Protein AF-A0A3M0XH48-F1 (afdb_monomer)

Radius of gyration: 13.97 Å; Cα contacts (8 Å, |Δi|>4):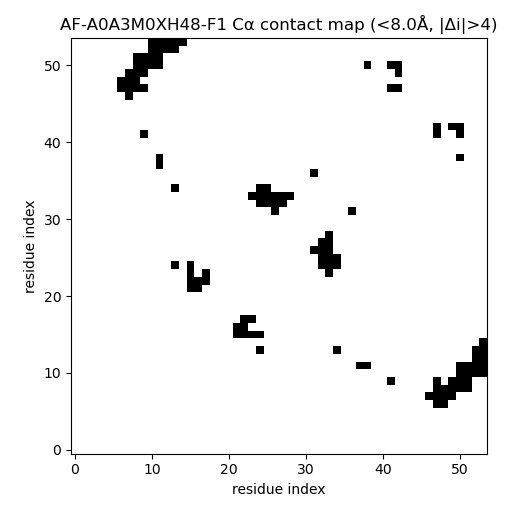 6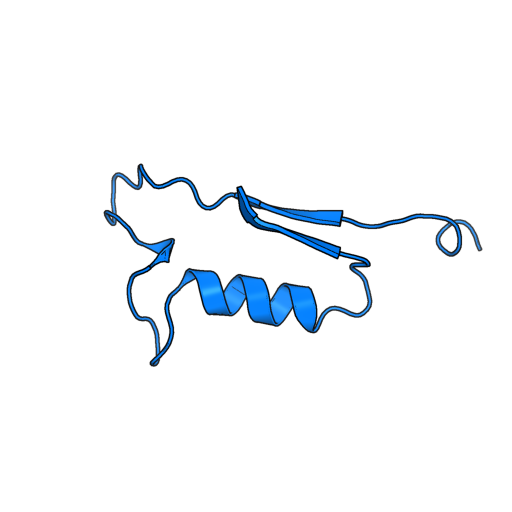1; chains: 1; bounding box: 32×14×42 Å

pLDDT: mean 92.0, std 9.37, range [53.72, 98.19]

Structure (mmCIF, N/CA/C/O backbone):
data_AF-A0A3M0XH48-F1
#
_entry.id   AF-A0A3M0XH48-F1
#
loop_
_atom_site.group_PDB
_atom_site.id
_atom_site.type_symbol
_atom_site.label_atom_id
_atom_site.label_alt_id
_atom_site.label_comp_id
_atom_site.label_asym_id
_atom_site.label_entity_id
_atom_site.label_seq_id
_atom_site.pdbx_PDB_ins_code
_atom_site.Cartn_x
_atom_site.Cartn_y
_atom_site.Cartn_z
_atom_site.occupancy
_atom_site.B_iso_or_equiv
_atom_site.auth_seq_id
_atom_site.auth_comp_id
_atom_site.auth_asym_id
_atom_site.auth_atom_id
_atom_site.pdbx_PDB_model_num
ATOM 1 N N . MET A 1 1 ? 14.245 7.573 -24.512 1.00 53.72 1 MET A N 1
ATOM 2 C CA . MET A 1 1 ? 14.522 6.132 -24.706 1.00 53.72 1 MET A CA 1
ATOM 3 C C . MET A 1 1 ? 14.945 5.394 -23.428 1.00 53.72 1 MET A C 1
ATOM 5 O O . MET A 1 1 ? 14.553 4.253 -23.278 1.00 53.72 1 MET A O 1
ATOM 9 N N . GLY A 1 2 ? 15.687 5.994 -22.481 1.00 63.84 2 GLY A N 1
ATOM 10 C CA . GLY A 1 2 ? 16.297 5.261 -21.345 1.00 63.84 2 GLY A CA 1
ATOM 11 C C . GLY A 1 2 ? 15.403 4.832 -20.165 1.00 63.84 2 GLY A C 1
ATOM 12 O O . GLY A 1 2 ? 15.941 4.454 -19.127 1.00 63.84 2 GLY A O 1
ATOM 13 N N . TYR A 1 3 ? 14.074 4.925 -20.281 1.00 63.84 3 TYR A N 1
ATOM 14 C CA . TYR A 1 3 ? 13.128 4.523 -19.225 1.00 63.84 3 TYR A CA 1
ATOM 15 C C . TYR A 1 3 ? 12.328 3.258 -19.553 1.00 63.84 3 TYR A C 1
ATOM 17 O O . TYR A 1 3 ? 11.727 2.698 -18.650 1.00 63.84 3 TYR A O 1
ATOM 25 N N . LEU A 1 4 ? 12.342 2.794 -20.808 1.00 69.06 4 LEU A N 1
ATOM 26 C CA . LEU A 1 4 ? 11.579 1.612 -21.232 1.00 69.06 4 LEU A CA 1
ATOM 27 C C . LEU A 1 4 ? 12.144 0.294 -20.670 1.00 69.06 4 LEU A C 1
ATOM 29 O O . LEU A 1 4 ? 11.422 -0.686 -20.587 1.00 69.06 4 LEU A O 1
ATOM 33 N N . GLU A 1 5 ? 13.413 0.292 -20.256 1.00 83.12 5 GLU A N 1
ATOM 34 C CA . GLU A 1 5 ? 14.124 -0.863 -19.679 1.00 83.12 5 GLU A CA 1
ATOM 35 C C . GLU A 1 5 ? 14.164 -0.829 -18.136 1.00 83.12 5 GLU A C 1
ATOM 37 O O . GLU A 1 5 ? 14.828 -1.650 -17.507 1.00 83.12 5 GLU A O 1
ATOM 42 N N . LYS A 1 6 ? 13.532 0.166 -17.496 1.00 89.06 6 LYS A N 1
ATOM 43 C CA . LYS A 1 6 ? 13.596 0.343 -16.038 1.00 89.06 6 LYS A CA 1
ATOM 44 C C . LYS A 1 6 ? 12.287 -0.071 -15.391 1.00 89.06 6 LYS A C 1
ATOM 46 O O . LYS A 1 6 ? 11.231 0.371 -15.822 1.00 89.06 6 LYS A O 1
ATOM 51 N N . HIS A 1 7 ? 12.398 -0.823 -14.300 1.00 93.12 7 HIS A N 1
ATOM 52 C CA . HIS A 1 7 ? 11.269 -1.138 -13.437 1.00 93.12 7 HIS A CA 1
ATOM 53 C C . HIS A 1 7 ? 11.154 -0.144 -12.280 1.00 93.12 7 HIS A C 1
ATOM 55 O O . HIS A 1 7 ? 12.139 0.196 -11.619 1.00 93.12 7 HIS A O 1
ATOM 61 N N . PHE A 1 8 ? 9.92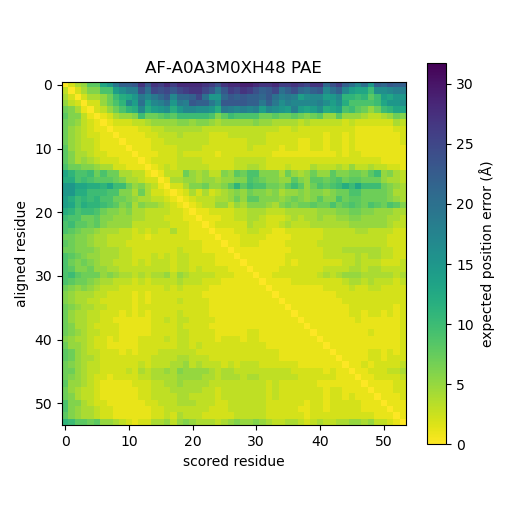9 0.287 -12.016 1.00 95.31 8 PHE A N 1
ATOM 62 C CA . PHE A 1 8 ? 9.548 1.241 -10.993 1.00 95.31 8 PHE A CA 1
ATOM 63 C C . PHE A 1 8 ? 8.668 0.564 -9.944 1.00 95.31 8 PHE A C 1
ATOM 65 O O . PHE A 1 8 ? 7.490 0.282 -10.169 1.00 95.31 8 PHE A O 1
ATOM 72 N N . LEU A 1 9 ? 9.248 0.335 -8.766 1.00 96.75 9 LEU A N 1
ATOM 73 C CA . LEU A 1 9 ? 8.542 -0.181 -7.598 1.00 96.75 9 LEU A CA 1
ATOM 74 C C . LEU A 1 9 ? 8.063 0.975 -6.711 1.00 96.75 9 LEU A C 1
ATOM 76 O O . LEU A 1 9 ? 8.868 1.762 -6.213 1.00 96.75 9 LEU A O 1
ATOM 80 N N . GLY A 1 10 ? 6.758 1.043 -6.459 1.00 97.50 10 GLY A N 1
ATOM 81 C CA . GLY A 1 10 ? 6.189 1.901 -5.423 1.00 97.50 10 GLY A CA 1
ATOM 82 C C . GLY A 1 10 ? 6.269 1.234 -4.050 1.00 97.50 10 GLY A C 1
ATOM 83 O O . GLY A 1 10 ? 5.832 0.098 -3.894 1.00 97.50 10 GLY A O 1
ATOM 84 N N . ILE A 1 11 ? 6.782 1.935 -3.037 1.00 97.69 11 ILE A N 1
ATOM 85 C CA . ILE A 1 11 ? 6.811 1.447 -1.649 1.00 97.69 11 ILE A CA 1
ATOM 86 C C . ILE A 1 11 ? 5.899 2.328 -0.797 1.00 97.69 11 ILE A C 1
ATOM 88 O O . ILE A 1 11 ? 6.081 3.544 -0.728 1.00 97.69 11 ILE A O 1
ATOM 92 N N . ILE A 1 12 ? 4.924 1.707 -0.133 1.00 97.44 12 ILE A N 1
ATOM 93 C CA . ILE A 1 12 ? 3.956 2.357 0.751 1.00 97.44 12 ILE A CA 1
ATOM 94 C C . ILE A 1 12 ? 4.264 1.938 2.199 1.00 97.44 12 ILE A C 1
ATOM 96 O O . ILE A 1 12 ? 3.779 0.901 2.656 1.00 97.44 12 ILE A O 1
ATOM 100 N N . PRO A 1 13 ? 5.060 2.722 2.950 1.00 94.25 13 PRO A N 1
ATOM 101 C CA . PRO A 1 13 ? 5.381 2.399 4.334 1.00 94.25 13 PRO A CA 1
ATOM 102 C C . PRO A 1 13 ? 4.178 2.667 5.249 1.00 94.25 13 PRO A C 1
ATOM 104 O O . PRO A 1 13 ? 3.831 3.811 5.557 1.00 94.25 13 PRO A O 1
ATOM 107 N N . ALA A 1 14 ? 3.557 1.597 5.733 1.00 93.12 14 ALA A N 1
ATOM 108 C CA . ALA A 1 14 ? 2.339 1.583 6.529 1.00 93.12 14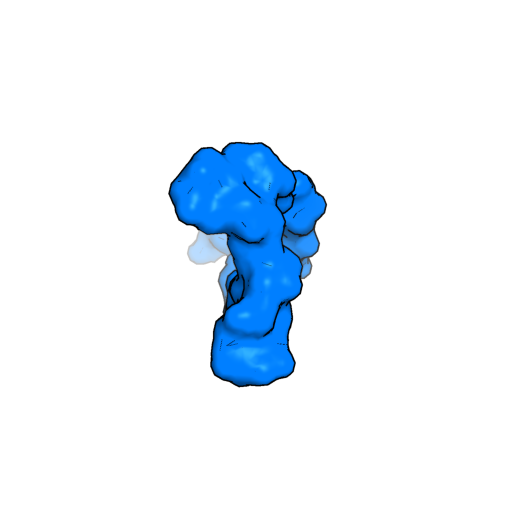 ALA A CA 1
ATOM 109 C C . ALA A 1 14 ? 2.611 1.248 8.009 1.00 93.12 14 ALA A C 1
ATOM 111 O O . ALA A 1 14 ? 1.859 0.507 8.646 1.00 93.12 14 ALA A O 1
ATOM 112 N N . ARG A 1 15 ? 3.637 1.875 8.606 1.00 89.56 15 ARG A N 1
ATOM 113 C CA . ARG A 1 15 ? 4.017 1.673 10.018 1.00 89.56 15 ARG A CA 1
ATOM 114 C C . ARG A 1 15 ? 2.826 1.810 10.982 1.00 89.56 15 ARG A C 1
ATOM 116 O O . ARG A 1 15 ? 2.165 2.851 11.023 1.00 89.56 15 ARG A O 1
ATOM 123 N N . GLY A 1 16 ? 2.641 0.814 11.852 1.00 81.44 16 GLY A N 1
ATOM 124 C CA . GLY A 1 16 ? 1.563 0.786 12.853 1.00 81.44 16 GLY A CA 1
ATOM 125 C C . GLY A 1 16 ? 1.675 1.832 13.978 1.00 81.44 16 GLY A C 1
ATOM 126 O O . GLY A 1 16 ? 0.663 2.308 14.489 1.00 81.44 16 GLY A O 1
ATOM 127 N N . GLY A 1 17 ? 2.890 2.265 14.333 1.00 85.88 17 GLY A N 1
ATOM 128 C CA . GLY A 1 17 ? 3.165 3.193 15.444 1.00 85.88 17 GLY A CA 1
ATOM 129 C C . GLY A 1 17 ? 2.875 4.672 15.151 1.00 85.88 17 GLY A C 1
ATOM 130 O O . GLY A 1 17 ? 3.779 5.512 15.212 1.00 85.88 17 GLY A O 1
ATOM 131 N N . SER A 1 18 ? 1.641 5.019 14.789 1.00 86.69 18 SER A N 1
ATOM 132 C CA . SER A 1 18 ? 1.232 6.423 14.644 1.00 86.69 18 SER A CA 1
ATOM 133 C C . SER A 1 18 ? 0.942 7.065 16.005 1.00 86.69 18 SER A C 1
ATOM 135 O O . SER A 1 18 ? -0.024 6.701 16.663 1.00 86.69 18 SER A O 1
ATOM 137 N N . LYS A 1 19 ? 1.750 8.064 16.400 1.00 86.19 19 LYS A N 1
ATOM 138 C CA . LYS A 1 19 ? 1.622 8.759 17.700 1.00 86.19 19 LYS A CA 1
ATOM 139 C C . LYS A 1 19 ? 0.386 9.664 17.794 1.00 86.19 19 LYS A C 1
ATOM 141 O O . LYS A 1 19 ? -0.271 9.690 18.822 1.00 86.19 19 LYS A O 1
ATOM 146 N N . ARG A 1 20 ? 0.076 10.415 16.727 1.00 88.56 20 ARG A N 1
ATOM 147 C CA . ARG A 1 20 ? -1.045 11.379 16.708 1.00 88.56 20 ARG A CA 1
ATOM 148 C C . ARG A 1 20 ? -2.391 10.711 16.424 1.00 88.56 20 ARG A C 1
ATOM 150 O O . ARG A 1 20 ? -3.404 11.114 16.975 1.00 88.56 20 ARG A O 1
ATOM 157 N N . LEU A 1 21 ? -2.393 9.704 15.552 1.00 89.00 21 LEU A N 1
ATOM 158 C CA . LEU A 1 21 ? -3.596 8.968 15.176 1.00 89.00 21 LEU A CA 1
ATOM 159 C C . LEU A 1 21 ? -3.299 7.463 15.165 1.00 89.00 21 LEU A C 1
ATOM 161 O O . LEU A 1 21 ? -2.878 6.940 14.131 1.00 89.00 21 LEU A O 1
ATOM 165 N N . PRO A 1 22 ? -3.475 6.767 16.301 1.00 90.56 22 PRO A N 1
ATOM 166 C CA . PRO A 1 22 ? -3.215 5.335 16.403 1.00 90.56 22 PRO A CA 1
ATOM 167 C C . PRO A 1 22 ? -3.949 4.548 15.317 1.00 90.56 22 PRO A C 1
ATOM 169 O O . PRO A 1 22 ? -5.127 4.808 15.053 1.00 90.56 22 PRO A O 1
ATOM 172 N N . SER A 1 23 ? -3.248 3.613 14.677 1.00 91.06 23 SER A N 1
ATOM 173 C CA . SER A 1 23 ? -3.798 2.749 13.624 1.00 91.06 23 SER A CA 1
ATOM 174 C C . SER A 1 23 ? -4.388 3.496 12.418 1.00 91.06 23 SER A C 1
ATOM 176 O O . SER A 1 23 ? -5.281 2.975 11.755 1.00 91.06 23 SER A O 1
ATOM 178 N N . LYS A 1 24 ? -3.901 4.710 12.098 1.00 92.38 24 LYS A N 1
ATOM 179 C CA . LYS A 1 24 ? -4.447 5.541 11.003 1.00 92.38 24 LYS A CA 1
ATOM 180 C C . LYS A 1 24 ? -4.632 4.796 9.677 1.00 92.38 24 LYS A C 1
ATOM 182 O O . LYS A 1 24 ? -5.602 5.065 8.990 1.00 92.38 24 LYS A O 1
ATOM 187 N N . ASN A 1 25 ? -3.742 3.857 9.345 1.00 95.00 25 ASN A N 1
ATOM 188 C CA . ASN A 1 25 ? -3.730 3.158 8.056 1.00 95.00 25 ASN A CA 1
ATOM 189 C C . ASN A 1 25 ? -4.983 2.292 7.846 1.00 95.00 25 ASN A C 1
ATOM 191 O O . ASN A 1 25 ? -5.444 2.158 6.719 1.00 95.00 25 ASN A O 1
ATOM 195 N N . ILE A 1 26 ? -5.563 1.760 8.927 1.00 94.56 26 ILE A N 1
ATOM 196 C CA . ILE A 1 26 ? -6.779 0.936 8.875 1.00 94.56 26 ILE A CA 1
ATOM 197 C C . ILE A 1 26 ? -8.049 1.713 9.240 1.00 94.56 26 ILE A C 1
ATOM 199 O O . ILE A 1 26 ? -9.146 1.170 9.155 1.00 94.56 26 ILE A O 1
ATOM 203 N N . ARG A 1 27 ? -7.929 2.979 9.666 1.00 94.25 27 ARG A N 1
ATOM 204 C CA . ARG A 1 27 ? -9.103 3.783 10.022 1.00 94.25 27 ARG A CA 1
ATOM 205 C C . ARG A 1 27 ? -9.911 4.133 8.773 1.00 94.25 27 ARG A C 1
ATOM 207 O O . ARG A 1 27 ? -9.304 4.450 7.749 1.00 94.25 27 ARG A O 1
ATOM 214 N N . PRO A 1 28 ? -11.249 4.140 8.860 1.00 96.69 28 PRO A N 1
ATOM 215 C CA . PRO A 1 28 ? -12.092 4.531 7.743 1.00 96.69 28 PRO A CA 1
ATOM 216 C C . PRO A 1 28 ? -11.925 6.023 7.416 1.00 96.69 28 PRO A C 1
ATOM 218 O O . PRO A 1 28 ? -11.936 6.877 8.302 1.00 96.69 28 PRO A O 1
ATOM 221 N N . LEU A 1 29 ? -11.812 6.322 6.127 1.00 96.81 29 LEU A N 1
ATOM 222 C CA . LEU A 1 29 ? -11.867 7.639 5.510 1.00 96.81 29 LEU A CA 1
ATOM 223 C C . LEU A 1 29 ? -12.742 7.523 4.257 1.00 96.81 29 LEU A C 1
ATOM 225 O O . LEU A 1 29 ? -12.406 6.777 3.338 1.00 96.81 29 LEU A O 1
ATOM 229 N N . ALA A 1 30 ? -13.868 8.242 4.235 1.00 97.19 30 ALA A N 1
ATOM 230 C CA . ALA A 1 30 ? -14.823 8.232 3.120 1.00 97.19 30 ALA A CA 1
ATOM 231 C C . ALA A 1 30 ? -15.240 6.809 2.674 1.00 97.19 30 ALA A C 1
ATOM 233 O O . ALA A 1 30 ? -15.281 6.495 1.489 1.00 97.19 30 ALA A O 1
ATOM 234 N N . GLY A 1 31 ? -15.526 5.929 3.642 1.00 97.06 31 GLY A N 1
ATOM 235 C CA . GLY A 1 31 ? -16.028 4.573 3.384 1.00 97.06 31 GLY A CA 1
ATOM 236 C C . GLY A 1 31 ? -14.964 3.505 3.102 1.00 97.06 31 GLY A C 1
ATOM 237 O O . GLY A 1 31 ? -15.324 2.343 2.947 1.00 97.06 31 GLY A O 1
ATOM 238 N N . LYS A 1 32 ? -13.669 3.850 3.085 1.00 97.38 32 LYS A N 1
ATOM 239 C CA . LYS A 1 32 ? -12.558 2.891 2.914 1.00 97.38 32 LYS A CA 1
ATOM 240 C C . LYS A 1 32 ? -11.460 3.114 3.956 1.00 97.38 32 LYS A C 1
ATOM 242 O O . LYS A 1 32 ? -11.313 4.242 4.420 1.00 97.38 32 LYS A O 1
ATOM 247 N N . PRO A 1 33 ? -10.659 2.105 4.334 1.00 96.94 33 PRO A N 1
ATOM 248 C CA . PRO A 1 33 ? -9.460 2.338 5.135 1.00 96.94 33 PRO A CA 1
ATOM 249 C C . PRO A 1 33 ? -8.537 3.381 4.489 1.00 96.94 33 PRO A C 1
ATOM 251 O O . PRO A 1 33 ? -8.376 3.398 3.270 1.00 96.94 33 PRO A O 1
ATOM 254 N N . LEU A 1 34 ? -7.898 4.237 5.291 1.00 96.31 34 LEU A N 1
ATOM 255 C CA . LEU A 1 34 ? -7.017 5.302 4.794 1.00 96.31 34 LEU A CA 1
ATOM 256 C C . LEU A 1 34 ? -5.955 4.776 3.817 1.00 96.31 34 LEU A C 1
ATOM 258 O O . LEU A 1 34 ? -5.710 5.391 2.784 1.00 96.31 34 LEU A O 1
ATOM 262 N N . LEU A 1 35 ? -5.335 3.637 4.140 1.00 96.75 35 LEU A N 1
ATOM 263 C CA . LEU A 1 35 ? -4.284 3.030 3.324 1.00 96.75 35 LEU A CA 1
ATOM 264 C C . LEU A 1 35 ? -4.788 2.585 1.944 1.00 96.75 35 LEU A C 1
ATOM 266 O O . LEU A 1 35 ? -4.033 2.641 0.975 1.00 96.75 35 LEU A O 1
ATOM 270 N N . THR A 1 36 ? -6.060 2.187 1.841 1.00 97.88 36 THR A N 1
ATOM 271 C CA . THR A 1 36 ? -6.672 1.732 0.586 1.00 97.88 36 THR A CA 1
ATOM 272 C C . THR A 1 36 ? -6.606 2.810 -0.488 1.00 97.88 36 THR A C 1
ATOM 274 O O . THR A 1 36 ? -6.297 2.493 -1.629 1.00 97.88 36 THR A O 1
ATOM 277 N N . TRP A 1 37 ? -6.785 4.083 -0.128 1.00 98.12 37 TRP A N 1
ATOM 278 C CA . TRP A 1 37 ? -6.679 5.196 -1.076 1.00 98.12 37 TRP A CA 1
ATOM 279 C C . TRP A 1 37 ? -5.300 5.281 -1.739 1.00 98.12 37 TRP A C 1
ATOM 281 O O . TRP A 1 37 ? -5.199 5.493 -2.945 1.00 98.12 37 TRP A O 1
ATOM 291 N N . THR A 1 38 ? -4.228 5.084 -0.968 1.00 97.69 38 THR A N 1
ATOM 292 C CA . THR A 1 38 ? -2.861 5.087 -1.508 1.00 97.69 38 THR A CA 1
ATOM 293 C C . THR A 1 38 ? -2.593 3.855 -2.370 1.00 97.69 38 THR A C 1
ATOM 295 O O . THR A 1 38 ? -1.957 3.980 -3.414 1.00 97.69 38 THR A O 1
ATOM 298 N N . ILE A 1 39 ? -3.090 2.681 -1.966 1.00 98.19 39 ILE A N 1
ATOM 299 C CA . ILE A 1 39 ? -2.943 1.442 -2.744 1.00 98.19 39 ILE A CA 1
ATOM 300 C C . ILE A 1 39 ? -3.668 1.564 -4.089 1.00 98.19 39 ILE A C 1
ATOM 302 O O . ILE A 1 39 ? -3.075 1.276 -5.123 1.00 98.19 39 ILE A O 1
ATOM 306 N N . GLU A 1 40 ? -4.916 2.036 -4.097 1.00 98.19 40 GLU A N 1
ATOM 307 C CA . GLU A 1 40 ? -5.698 2.220 -5.326 1.00 98.19 40 GLU A CA 1
ATOM 308 C C . GLU A 1 40 ? -5.014 3.202 -6.284 1.00 98.19 40 GLU A C 1
ATOM 310 O O . GLU A 1 40 ? -4.873 2.903 -7.468 1.00 98.19 40 GLU A O 1
ATOM 315 N N . ALA A 1 41 ? -4.503 4.325 -5.770 1.00 98.06 41 ALA A N 1
ATOM 316 C CA . ALA A 1 41 ? -3.755 5.284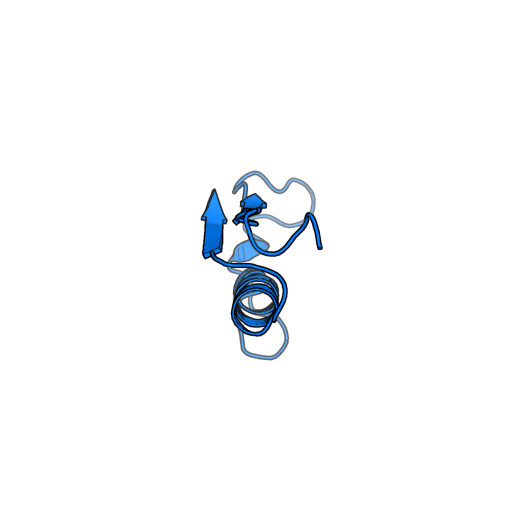 -6.579 1.00 98.06 41 ALA A CA 1
ATOM 317 C C . ALA A 1 41 ? -2.470 4.679 -7.174 1.00 98.06 41 ALA A C 1
ATOM 319 O O . ALA A 1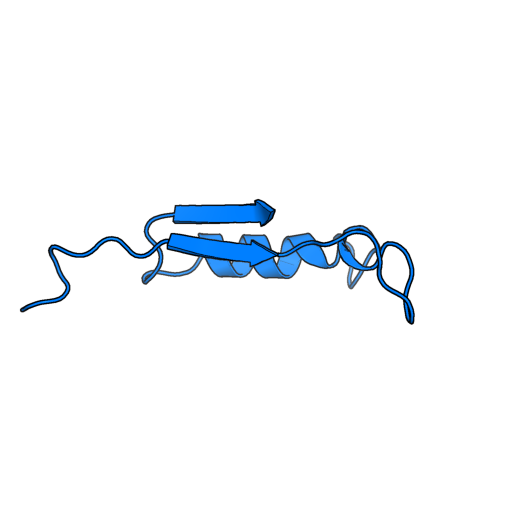 41 ? -2.133 4.960 -8.324 1.00 98.06 41 ALA A O 1
ATOM 320 N N . ALA A 1 42 ? -1.759 3.836 -6.416 1.00 98.06 42 ALA A N 1
ATOM 321 C CA . ALA A 1 42 ? -0.567 3.151 -6.906 1.00 98.06 42 ALA A CA 1
ATOM 322 C C . ALA A 1 42 ? -0.905 2.136 -8.010 1.00 98.06 42 ALA A C 1
ATOM 324 O O . ALA A 1 42 ? -0.226 2.111 -9.032 1.00 98.06 42 ALA A O 1
ATOM 325 N N . LEU A 1 43 ? -1.981 1.359 -7.843 1.00 97.19 43 LEU A N 1
ATOM 326 C CA . LEU A 1 43 ? -2.446 0.376 -8.831 1.00 97.19 43 LEU A CA 1
ATOM 327 C C . LEU A 1 43 ? -2.990 1.021 -10.116 1.00 97.19 43 LEU A C 1
ATOM 329 O O . LEU A 1 43 ? -2.903 0.425 -11.183 1.00 97.19 43 LEU A O 1
ATOM 333 N N . GLN A 1 44 ? -3.547 2.231 -10.031 1.00 98.00 44 G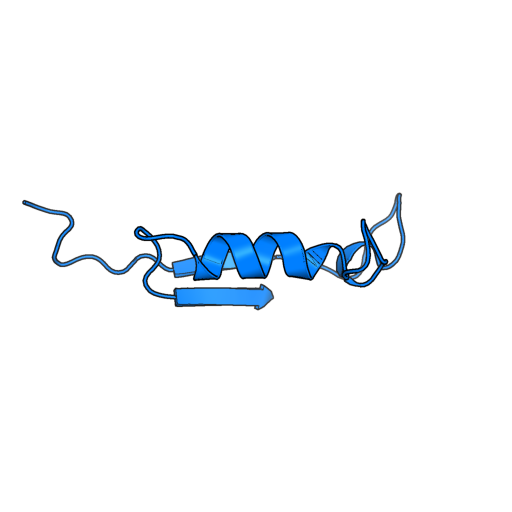LN A N 1
ATOM 334 C CA . GLN A 1 44 ? -4.023 2.992 -11.193 1.00 98.00 44 GLN A CA 1
ATOM 335 C C . GLN A 1 44 ? -2.905 3.762 -11.914 1.00 98.00 44 GLN A C 1
ATOM 337 O O . GLN A 1 44 ? -3.134 4.347 -12.976 1.00 98.00 44 GLN A O 1
ATOM 342 N N . SER A 1 45 ? -1.697 3.804 -11.348 1.00 96.94 45 SER A N 1
ATOM 343 C CA . SER A 1 45 ? -0.576 4.535 -11.927 1.00 96.94 45 SER A CA 1
ATOM 344 C C . SER A 1 45 ? -0.028 3.819 -13.157 1.00 96.94 45 SER A C 1
ATOM 346 O O . SER A 1 45 ? 0.423 2.684 -13.083 1.00 96.94 45 SER A O 1
ATOM 348 N N . ARG A 1 46 ? 0.060 4.537 -14.280 1.00 95.75 46 ARG A N 1
ATOM 349 C CA . ARG A 1 46 ? 0.755 4.069 -15.496 1.00 95.75 46 ARG A CA 1
ATOM 350 C C . ARG A 1 46 ? 2.287 4.063 -15.386 1.00 95.75 46 ARG A C 1
ATOM 352 O O . ARG A 1 46 ? 2.960 3.761 -16.363 1.00 95.75 46 ARG A O 1
ATOM 359 N N . PHE A 1 47 ? 2.827 4.522 -14.258 1.00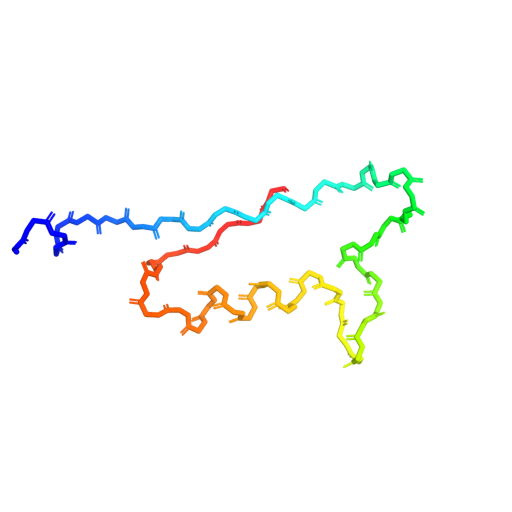 93.44 47 PHE A N 1
ATOM 360 C CA . PHE A 1 47 ? 4.265 4.721 -14.053 1.00 93.44 47 PHE A CA 1
ATOM 36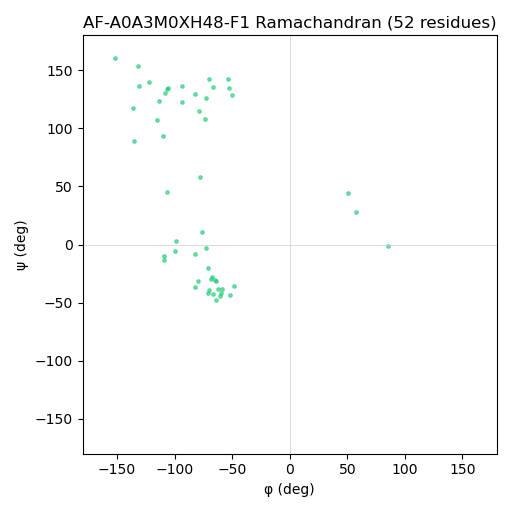1 C C . PHE A 1 47 ? 4.889 3.708 -13.094 1.00 93.44 47 PHE A C 1
ATOM 363 O O . PHE A 1 47 ? 6.105 3.718 -12.938 1.00 93.44 47 PHE A O 1
ATOM 370 N N . LEU A 1 48 ? 4.077 2.907 -12.402 1.00 96.19 48 LEU A N 1
ATOM 371 C CA . LEU A 1 48 ? 4.557 1.888 -11.476 1.00 96.19 48 LEU A CA 1
ATOM 372 C C . LEU A 1 48 ? 4.324 0.518 -12.098 1.00 96.19 48 LEU A C 1
ATOM 374 O O . LEU A 1 48 ? 3.211 0.216 -12.518 1.00 96.19 48 LEU A O 1
ATOM 378 N N . ASP A 1 49 ? 5.358 -0.314 -12.107 1.00 95.75 49 ASP A N 1
ATOM 379 C CA . ASP A 1 49 ? 5.244 -1.714 -12.518 1.00 95.75 49 ASP A CA 1
ATOM 380 C C . ASP A 1 49 ? 4.671 -2.576 -11.388 1.00 95.75 49 ASP A C 1
ATOM 382 O O . ASP A 1 49 ? 3.981 -3.565 -11.623 1.00 95.75 49 ASP A O 1
ATOM 386 N N . ALA A 1 50 ? 4.961 -2.197 -10.141 1.00 96.12 50 ALA A N 1
ATOM 387 C CA . ALA A 1 50 ? 4.484 -2.881 -8.950 1.00 96.12 50 ALA A CA 1
ATOM 388 C C . ALA A 1 50 ? 4.369 -1.921 -7.760 1.00 96.12 50 ALA A C 1
ATOM 390 O O . ALA A 1 50 ? 5.008 -0.865 -7.714 1.00 96.12 50 ALA A O 1
ATOM 391 N N . ALA A 1 51 ? 3.589 -2.326 -6.759 1.00 97.38 51 ALA A N 1
ATOM 392 C CA . ALA A 1 51 ? 3.487 -1.640 -5.478 1.00 97.38 51 ALA A CA 1
ATOM 393 C C . ALA A 1 51 ? 3.635 -2.636 -4.318 1.00 97.38 51 ALA A C 1
ATOM 395 O O . ALA A 1 51 ? 3.036 -3.710 -4.334 1.00 97.38 51 ALA A O 1
ATOM 396 N N . MET A 1 52 ? 4.409 -2.264 -3.299 1.00 97.50 52 MET A N 1
ATOM 397 C CA . MET A 1 52 ? 4.615 -3.029 -2.070 1.00 97.50 52 MET A CA 1
ATOM 398 C C . MET A 1 52 ? 4.213 -2.193 -0.856 1.00 97.50 52 MET A C 1
ATOM 400 O O . MET A 1 52 ? 4.522 -1.006 -0.767 1.00 97.50 52 MET A O 1
ATOM 404 N N . VAL A 1 53 ? 3.562 -2.836 0.110 1.00 96.94 53 VAL A N 1
ATOM 405 C CA . VAL A 1 53 ? 3.237 -2.255 1.417 1.00 96.94 53 VAL A CA 1
ATOM 406 C C . VAL A 1 53 ? 4.153 -2.882 2.469 1.00 96.94 53 VAL A C 1
ATOM 408 O O . VAL A 1 53 ? 4.320 -4.100 2.470 1.00 96.94 53 VAL A O 1
ATOM 411 N N . SER A 1 54 ? 4.738 -2.064 3.350 1.00 92.62 54 SER A N 1
ATOM 412 C CA . SER A 1 54 ? 5.650 -2.500 4.428 1.00 92.62 54 SER A CA 1
ATOM 413 C C . SER A 1 54 ? 5.254 -1.956 5.792 1.00 92.62 54 SER A C 1
ATOM 415 O O . SER A 1 54 ? 4.932 -0.743 5.833 1.00 92.62 54 SER A O 1
#

Nearest PDB structures (foldseek):
  9ftc-assembly1_B  TM=8.825E-01  e=9.319E-03  Aeromonas caviae
  1gq9-assembly1_B  TM=9.004E-01  e=3.278E-02  Escherichia coli
  1vh1-assembly1_D  TM=8.981E-01  e=4.272E-02  Escherichia coli
  3pol-assembly1_A  TM=8.202E-01  e=1.406E-01  Acinetobacter baumannii ATCC 17978
  3f1c-assembly1_B  TM=6.880E-01  e=2.913E-01  Listeria monocytogenes serotype 4b str. F2365

Sequence (54 aa):
MGYLEKHFLGIIPARGGSKRLPSKNIRPLAGKPLLTWTIEAALQSRFLDAAMVS

Solvent-accessible surface area (backbone atoms only — not comparable to full-atom values): 3474 Å² total; per-residue (Å²): 126,92,61,83,87,58,86,36,76,44,77,48,79,63,71,65,87,38,87,91,48,70,48,49,54,69,37,77,50,96,91,36,34,45,45,51,60,58,52,52,53,52,73,70,35,93,76,41,78,45,75,48,78,82

Foldseek 3Di:
DPPVPDAAEAEAEQDQPDPVDGRQQQDDDPRGRPVVVVVVVQVPDPRHPYYDYD

Mean predicted aligned error: 4.34 Å

Secondary structure (DSSP, 8-state):
-TTTT---EEEE---S--SSSTTGGGSEETTEEHHHHHHHHHHT-TT-SEEEE-